Protein AF-A0A4Y2RJQ6-F1 (afdb_monomer_lite)

pLDDT: mean 71.84, std 18.67, range [37.19, 95.19]

Organism: Araneus ventricosus (NCBI:txid182803)

Structure (mmCIF, N/CA/C/O backbone):
data_AF-A0A4Y2RJQ6-F1
#
_entry.id   AF-A0A4Y2RJQ6-F1
#
loop_
_atom_site.group_PDB
_atom_site.id
_atom_site.type_symbol
_atom_site.label_atom_id
_atom_site.label_alt_id
_atom_site.label_comp_id
_atom_site.label_asym_id
_atom_site.label_entity_id
_atom_site.label_seq_id
_atom_site.pdbx_PDB_ins_code
_atom_site.Cartn_x
_atom_site.Cartn_y
_atom_site.Cartn_z
_atom_site.occupancy
_atom_site.B_iso_or_equiv
_atom_site.auth_seq_id
_atom_site.auth_comp_id
_atom_site.auth_asym_id
_atom_site.auth_atom_id
_atom_site.pdbx_PDB_model_num
ATOM 1 N N . MET A 1 1 ? 13.116 32.856 -38.788 1.00 50.59 1 MET A N 1
ATOM 2 C CA . MET A 1 1 ? 12.575 31.486 -38.708 1.00 50.59 1 MET A CA 1
ATOM 3 C C . MET A 1 1 ? 12.905 30.887 -37.346 1.00 50.59 1 MET A C 1
ATOM 5 O O . MET A 1 1 ? 14.010 30.385 -37.192 1.00 50.59 1 MET A O 1
ATOM 9 N N . PRO A 1 2 ? 12.000 30.959 -36.356 1.00 51.44 2 PRO A N 1
ATOM 10 C CA . PRO A 1 2 ? 12.070 30.089 -35.192 1.00 51.44 2 PRO A CA 1
ATOM 11 C C . PRO A 1 2 ? 10.760 29.296 -35.063 1.00 51.44 2 PRO A C 1
ATOM 13 O O . PRO A 1 2 ? 9.816 29.738 -34.424 1.00 51.44 2 PRO A O 1
ATOM 16 N N . HIS A 1 3 ? 10.717 28.116 -35.679 1.00 49.91 3 HIS A N 1
ATOM 17 C CA . HIS A 1 3 ? 9.770 27.051 -35.346 1.00 49.91 3 HIS A CA 1
ATOM 18 C C . HIS A 1 3 ? 10.594 25.920 -34.733 1.00 49.91 3 HIS A C 1
ATOM 20 O O . HIS A 1 3 ? 11.105 25.091 -35.479 1.00 49.91 3 HIS A O 1
ATOM 26 N N . PHE A 1 4 ? 10.811 25.907 -33.412 1.00 53.22 4 PHE A N 1
ATOM 27 C CA . PHE A 1 4 ? 11.333 24.682 -32.780 1.00 53.22 4 PHE A CA 1
ATOM 28 C C . PHE A 1 4 ? 11.094 24.505 -31.272 1.00 53.22 4 PHE A C 1
ATOM 30 O O . PHE A 1 4 ? 11.609 23.553 -30.697 1.00 53.22 4 PHE A O 1
ATOM 37 N N . LEU A 1 5 ? 10.335 25.363 -30.583 1.00 50.53 5 LEU A N 1
ATOM 38 C CA . LEU A 1 5 ? 10.110 25.184 -29.135 1.00 50.53 5 LEU A CA 1
ATOM 39 C C . LEU A 1 5 ? 8.658 25.414 -28.710 1.00 50.53 5 LEU A C 1
ATOM 41 O O . LEU A 1 5 ? 8.399 25.948 -27.637 1.00 50.53 5 LEU A O 1
ATOM 45 N N . GLU A 1 6 ? 7.702 24.974 -29.524 1.00 51.97 6 GLU A N 1
ATOM 46 C CA . GLU A 1 6 ? 6.281 25.040 -29.167 1.00 51.97 6 GLU A CA 1
ATOM 47 C C . GLU A 1 6 ? 5.563 23.710 -29.406 1.00 51.97 6 GLU A C 1
ATOM 49 O O . GLU A 1 6 ? 4.461 23.670 -29.920 1.00 51.97 6 GLU A O 1
ATOM 54 N N . GLU A 1 7 ? 6.180 22.586 -29.036 1.00 54.41 7 GLU A N 1
ATOM 55 C CA . GLU A 1 7 ? 5.498 21.284 -29.117 1.00 54.41 7 GLU A CA 1
ATOM 56 C C . GLU A 1 7 ? 5.822 20.365 -27.937 1.00 54.41 7 GLU A C 1
ATOM 58 O O . GLU A 1 7 ? 6.192 19.217 -28.138 1.00 54.41 7 GLU A O 1
ATOM 63 N N . ARG A 1 8 ? 5.702 20.835 -26.684 1.00 51.84 8 ARG A N 1
ATOM 64 C CA . ARG A 1 8 ? 5.617 19.936 -25.504 1.00 51.84 8 ARG A CA 1
ATOM 65 C C . ARG A 1 8 ? 4.805 20.514 -24.342 1.00 51.84 8 ARG A C 1
ATOM 67 O O . ARG A 1 8 ? 5.253 20.463 -23.198 1.00 51.84 8 ARG A O 1
ATOM 74 N N . LYS A 1 9 ? 3.621 21.079 -24.598 1.00 52.28 9 LYS A N 1
ATOM 75 C CA . LYS A 1 9 ? 2.771 21.619 -23.514 1.00 52.28 9 LYS A CA 1
ATOM 76 C C . LYS A 1 9 ? 1.409 20.947 -23.332 1.00 52.28 9 LYS A C 1
ATOM 78 O O . LYS A 1 9 ? 0.703 21.295 -22.391 1.00 52.28 9 LYS A O 1
ATOM 83 N N . ASP A 1 10 ? 1.099 19.910 -24.111 1.00 48.59 10 ASP A N 1
ATOM 84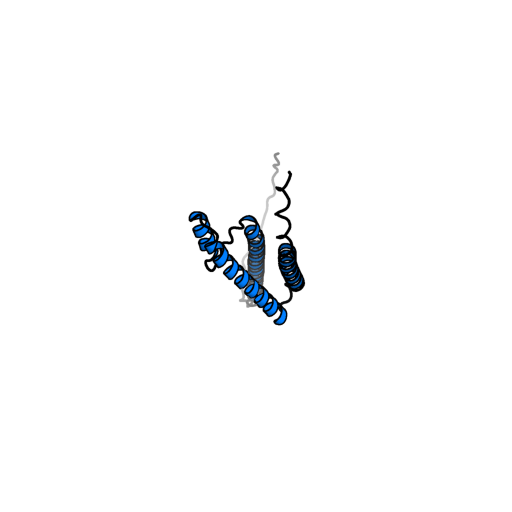 C CA . ASP A 1 10 ? -0.246 19.313 -24.112 1.00 48.59 10 ASP A CA 1
ATOM 85 C C . ASP A 1 10 ? -0.410 17.997 -23.327 1.00 48.59 10 ASP A C 1
ATOM 87 O O . ASP A 1 10 ? -1.517 17.476 -23.239 1.00 48.59 10 ASP A O 1
ATOM 91 N N . SER A 1 11 ? 0.628 17.484 -22.654 1.00 51.84 11 SER A N 1
ATOM 92 C CA . SER A 1 11 ? 0.528 16.228 -21.874 1.00 51.84 11 SER A CA 1
ATOM 93 C C . SER A 1 11 ? 0.159 16.401 -20.384 1.00 51.84 11 SER A C 1
ATOM 95 O O . SER A 1 11 ? 0.101 15.416 -19.659 1.00 51.84 11 SER A O 1
ATOM 97 N N . CYS A 1 12 ? -0.079 17.619 -19.885 1.00 48.47 12 CYS A N 1
ATOM 98 C CA . CYS A 1 12 ? -0.132 17.887 -18.432 1.00 48.47 12 CYS A CA 1
ATOM 99 C C . CYS A 1 12 ? -1.525 17.693 -17.778 1.00 48.47 12 CYS A C 1
ATOM 101 O O . CYS A 1 12 ? -1.653 17.666 -16.555 1.00 48.47 12 CYS A O 1
ATOM 103 N N . LYS A 1 13 ? -2.607 17.538 -18.557 1.00 53.50 13 LYS A N 1
ATOM 104 C CA . LYS A 1 13 ? -3.975 17.438 -17.996 1.00 53.50 13 LYS A CA 1
ATOM 105 C C . LYS A 1 13 ? -4.271 16.093 -17.311 1.00 53.50 13 LYS A C 1
ATOM 107 O O . LYS A 1 13 ? -5.158 16.033 -16.466 1.00 53.50 13 LYS A O 1
ATOM 112 N N . SER A 1 14 ? -3.553 15.021 -17.651 1.00 53.44 14 SER A N 1
ATOM 113 C CA . SER A 1 14 ? -3.716 13.698 -17.024 1.00 53.44 14 SER A CA 1
ATOM 114 C C . SER A 1 14 ? -3.117 13.620 -15.620 1.00 53.44 14 SER A C 1
ATOM 116 O O . SER A 1 14 ? -3.616 12.864 -14.781 1.00 53.44 14 SER A O 1
ATOM 118 N N . ASP A 1 15 ? -2.083 14.414 -15.350 1.00 57.94 15 ASP A N 1
ATOM 119 C CA . ASP A 1 15 ? -1.248 14.262 -14.157 1.00 57.94 15 ASP A CA 1
ATOM 120 C C . ASP A 1 15 ? -1.964 14.740 -12.890 1.00 57.94 15 ASP A C 1
ATOM 122 O O . ASP A 1 15 ? -1.864 14.105 -11.838 1.00 57.94 15 ASP A O 1
ATOM 126 N N . THR A 1 16 ? -2.790 15.784 -12.997 1.00 67.88 16 THR A N 1
ATOM 127 C CA . THR A 1 16 ? -3.619 16.272 -11.882 1.00 67.88 16 THR A CA 1
ATOM 128 C C . THR A 1 16 ? -4.635 15.221 -11.430 1.00 67.88 16 THR A C 1
ATOM 130 O O . THR A 1 16 ? -4.797 14.987 -10.232 1.00 67.88 16 THR A O 1
ATOM 133 N N . SER A 1 17 ? -5.250 14.500 -12.373 1.00 78.12 17 SER A N 1
ATOM 134 C CA . SER A 1 17 ? -6.259 13.475 -12.076 1.00 78.12 17 SER A CA 1
ATOM 135 C C . SER A 1 17 ? -5.686 12.256 -11.337 1.00 78.12 17 SER A C 1
ATOM 137 O O . SER A 1 17 ? -6.359 11.656 -10.493 1.00 78.12 17 SER A O 1
ATOM 139 N N . PHE A 1 18 ? -4.432 11.884 -11.624 1.00 79.88 18 PHE A N 1
ATOM 140 C CA . PHE A 1 18 ? -3.749 10.795 -10.926 1.00 79.88 18 PHE A CA 1
ATOM 141 C C . PHE A 1 18 ? -3.367 11.209 -9.504 1.00 79.88 18 PHE A C 1
ATOM 143 O O . PHE A 1 18 ? -3.643 10.474 -8.553 1.00 79.88 18 PHE A O 1
ATOM 150 N N . VAL A 1 19 ? -2.811 12.414 -9.344 1.00 86.25 19 VAL A N 1
ATOM 151 C CA . VAL A 1 19 ? -2.482 12.983 -8.030 1.00 86.25 19 VAL A CA 1
ATOM 152 C C . VAL A 1 19 ? -3.727 13.059 -7.144 1.00 86.25 19 VAL A C 1
ATOM 154 O O . VAL A 1 19 ? -3.682 12.642 -5.988 1.00 86.25 19 VAL A O 1
ATOM 157 N N . GLU A 1 20 ? -4.869 13.485 -7.686 1.00 91.38 20 GLU A N 1
ATOM 158 C CA . GLU A 1 20 ? -6.142 13.493 -6.960 1.00 91.38 20 GLU A CA 1
ATOM 159 C C . GLU A 1 20 ? -6.580 12.098 -6.497 1.00 91.38 20 GLU A C 1
ATOM 161 O O . GLU A 1 20 ? -7.045 11.945 -5.364 1.00 91.38 20 GLU A O 1
ATOM 166 N N . LYS A 1 21 ? -6.433 11.066 -7.340 1.00 88.69 21 LYS A N 1
ATOM 167 C CA . LYS A 1 21 ? -6.763 9.678 -6.970 1.00 88.69 21 LYS A CA 1
ATOM 168 C C . LYS A 1 21 ? -5.885 9.182 -5.823 1.00 88.69 21 LYS A C 1
ATOM 170 O O . LYS A 1 21 ? -6.411 8.618 -4.863 1.00 88.69 21 LYS A O 1
ATOM 175 N N . ILE A 1 22 ? -4.579 9.442 -5.879 1.00 88.50 22 ILE A N 1
ATOM 176 C CA . ILE A 1 22 ? -3.648 9.085 -4.799 1.00 88.50 22 ILE A CA 1
ATOM 177 C C . ILE A 1 22 ? -3.987 9.846 -3.514 1.00 88.50 22 ILE A C 1
ATOM 179 O O . ILE A 1 22 ? -4.056 9.244 -2.442 1.00 88.50 22 ILE A O 1
ATOM 183 N N . MET A 1 23 ? -4.279 11.144 -3.612 1.00 92.38 23 MET A N 1
ATOM 184 C CA . MET A 1 23 ? -4.664 11.966 -2.466 1.00 92.38 23 MET A CA 1
ATOM 185 C C . MET A 1 23 ? -5.960 11.459 -1.817 1.00 92.38 23 MET A C 1
ATOM 187 O O . MET A 1 23 ? -6.047 11.352 -0.594 1.00 92.38 23 MET A O 1
ATOM 191 N N . LYS A 1 24 ? -6.959 11.075 -2.624 1.00 92.88 24 LYS A N 1
ATOM 192 C CA . LYS A 1 24 ? -8.206 10.456 -2.145 1.00 92.88 24 LYS A CA 1
ATOM 193 C C . LYS A 1 24 ? -7.942 9.135 -1.425 1.00 92.88 24 LYS A C 1
ATOM 195 O O . LYS A 1 24 ? -8.459 8.941 -0.327 1.00 92.88 24 LYS A O 1
ATOM 200 N N . MET A 1 25 ? -7.109 8.261 -1.993 1.00 91.81 25 MET A N 1
ATOM 201 C CA . MET A 1 25 ? -6.726 6.998 -1.352 1.00 91.81 25 MET A CA 1
ATOM 202 C C . MET A 1 25 ? -6.020 7.222 -0.015 1.00 91.81 25 MET A C 1
ATOM 204 O O . MET A 1 25 ? -6.357 6.580 0.979 1.00 91.81 25 MET A O 1
ATOM 208 N N . TYR A 1 26 ? -5.074 8.160 0.027 1.00 93.56 26 TYR A N 1
ATOM 209 C CA . TYR A 1 26 ? -4.379 8.529 1.252 1.00 93.56 26 TYR A CA 1
ATOM 210 C C . TYR A 1 26 ? -5.358 9.038 2.312 1.00 93.56 26 TYR A C 1
ATOM 212 O O . TYR A 1 26 ? -5.357 8.541 3.434 1.00 93.56 26 TYR A O 1
ATOM 220 N N . ASN A 1 27 ? -6.240 9.974 1.961 1.00 94.50 27 ASN A N 1
ATOM 221 C CA . ASN A 1 27 ? -7.229 10.512 2.892 1.00 94.50 27 ASN A CA 1
ATOM 222 C C . ASN A 1 27 ? -8.180 9.428 3.413 1.00 94.50 27 ASN A C 1
ATOM 224 O O . ASN A 1 27 ? -8.504 9.413 4.601 1.00 94.50 27 ASN A O 1
ATOM 228 N N . HIS A 1 28 ? -8.590 8.492 2.554 1.00 93.06 28 HIS A N 1
ATOM 229 C CA . HIS A 1 28 ? -9.404 7.353 2.958 1.00 93.06 28 HIS A CA 1
ATOM 230 C C . HIS A 1 28 ? -8.678 6.474 3.988 1.00 93.06 28 HIS A C 1
ATOM 232 O O . HIS A 1 28 ? -9.228 6.217 5.059 1.00 93.06 28 HIS A O 1
ATOM 238 N N . TRP A 1 29 ? -7.413 6.123 3.738 1.00 94.88 29 TRP A N 1
ATOM 239 C CA . TRP A 1 29 ? -6.578 5.405 4.705 1.00 94.88 29 TRP A CA 1
ATOM 240 C C . TRP A 1 29 ? -6.397 6.170 6.026 1.00 94.88 29 TRP A C 1
ATOM 242 O O . TRP A 1 29 ? -6.534 5.592 7.103 1.00 94.88 29 TRP A O 1
ATOM 252 N N . ARG A 1 30 ? -6.148 7.486 5.974 1.00 94.94 30 ARG A N 1
ATOM 253 C CA . ARG A 1 30 ? -6.020 8.326 7.180 1.00 94.94 30 ARG A CA 1
ATOM 254 C C . ARG A 1 30 ? -7.296 8.349 8.006 1.00 94.94 30 ARG A C 1
ATOM 256 O O . ARG A 1 30 ? -7.225 8.405 9.230 1.00 94.94 30 ARG A O 1
ATOM 263 N N . ASN A 1 31 ? -8.453 8.318 7.353 1.00 92.69 31 ASN A N 1
ATOM 264 C CA . ASN A 1 31 ? -9.735 8.240 8.038 1.00 92.69 31 ASN A CA 1
ATOM 265 C C . ASN A 1 31 ? -9.951 6.867 8.679 1.00 92.69 31 ASN A C 1
ATOM 267 O O . ASN A 1 31 ? -10.355 6.831 9.837 1.00 92.69 31 ASN A O 1
ATOM 271 N N . LEU A 1 32 ? -9.598 5.771 7.996 1.00 93.12 32 LEU A N 1
ATOM 272 C CA . LEU A 1 32 ? -9.623 4.423 8.585 1.00 93.12 32 LEU A CA 1
ATOM 273 C C . LEU A 1 32 ? -8.724 4.325 9.821 1.00 93.12 32 LEU A C 1
ATOM 275 O O . LEU A 1 32 ? -9.103 3.723 10.821 1.00 93.12 32 LEU A O 1
ATOM 279 N N . GLN A 1 33 ? -7.568 4.991 9.795 1.00 92.50 33 GLN A N 1
ATOM 280 C CA . GLN A 1 33 ? -6.643 5.025 10.925 1.00 92.50 33 GLN A CA 1
ATOM 281 C C . GLN A 1 33 ? -7.245 5.628 12.203 1.00 92.50 33 GLN A C 1
ATOM 283 O O . GLN A 1 33 ? -6.867 5.219 13.299 1.00 92.50 33 GLN A O 1
ATOM 288 N N . LYS A 1 34 ? -8.187 6.577 12.092 1.00 92.06 34 LYS A N 1
ATOM 289 C CA . LYS A 1 34 ? -8.817 7.225 13.259 1.00 92.06 34 LYS A CA 1
ATOM 290 C C . LYS A 1 34 ? -9.626 6.241 14.108 1.00 92.06 34 LYS A C 1
ATOM 292 O O . LYS A 1 34 ? -9.789 6.460 15.305 1.00 92.06 34 LYS A O 1
ATOM 297 N N . SER A 1 35 ? -10.129 5.172 13.498 1.00 88.75 35 SER A N 1
ATOM 298 C CA . SER A 1 35 ? -10.948 4.140 14.135 1.00 88.75 35 SER A CA 1
ATOM 299 C C . SER A 1 35 ? -10.235 2.794 14.277 1.00 88.75 35 SER A C 1
ATOM 301 O O . SER A 1 35 ? -10.858 1.853 14.755 1.00 88.75 35 SER A O 1
ATOM 303 N N . ALA A 1 36 ? -8.933 2.708 13.982 1.00 86.50 36 ALA A N 1
ATOM 304 C CA . ALA A 1 36 ? -8.160 1.458 14.008 1.00 86.50 36 ALA A CA 1
ATOM 305 C C . ALA A 1 36 ? -8.124 0.747 15.381 1.00 86.50 36 ALA A C 1
ATOM 307 O O . ALA A 1 36 ? -7.874 -0.453 15.469 1.00 86.50 36 ALA A O 1
ATOM 308 N N . CYS A 1 37 ? -8.376 1.470 16.480 1.00 85.88 37 CYS A N 1
ATOM 309 C CA . CYS A 1 37 ? -8.472 0.871 17.816 1.00 85.88 37 CYS A CA 1
ATOM 310 C C . CYS A 1 37 ? -9.827 0.191 18.082 1.00 85.88 37 CYS A C 1
ATOM 312 O O . CYS A 1 37 ? -9.951 -0.557 19.049 1.00 85.88 37 CYS A O 1
ATOM 314 N N . ARG A 1 38 ? -10.856 0.464 17.270 1.00 86.75 38 ARG A N 1
ATOM 315 C CA . ARG A 1 38 ? -12.201 -0.092 17.446 1.00 86.75 38 ARG A CA 1
ATOM 316 C C . ARG A 1 38 ? -12.288 -1.436 16.727 1.00 86.75 38 ARG A C 1
ATOM 318 O O . ARG A 1 38 ? -12.097 -1.503 15.521 1.00 86.75 38 ARG A O 1
ATOM 325 N N . ARG A 1 39 ? -12.634 -2.498 17.457 1.00 85.88 39 ARG A N 1
ATOM 326 C CA . ARG A 1 39 ? -12.892 -3.843 16.908 1.00 85.88 39 ARG A CA 1
ATOM 327 C C . ARG A 1 39 ? -14.372 -4.030 16.588 1.00 85.88 39 ARG A C 1
ATOM 329 O O . ARG A 1 39 ? -15.032 -4.900 17.139 1.00 85.88 39 ARG A O 1
ATOM 336 N N . SER A 1 40 ? -14.915 -3.134 15.769 1.00 93.06 40 SER A N 1
ATOM 337 C CA . SER A 1 40 ? -16.276 -3.274 15.245 1.00 93.06 40 SER A CA 1
ATOM 338 C C . SER A 1 40 ? -16.230 -3.953 13.885 1.00 93.06 40 SER A C 1
ATOM 340 O O . SER A 1 40 ? -15.380 -3.599 13.070 1.00 93.06 40 SER A O 1
ATOM 342 N N . GLU A 1 41 ? -17.188 -4.826 13.603 1.00 94.56 41 GLU A N 1
ATOM 343 C CA . GLU A 1 41 ? -17.296 -5.552 12.332 1.00 94.56 41 GLU A CA 1
ATOM 344 C C . GLU A 1 41 ? -17.219 -4.627 11.106 1.00 94.56 41 GLU A C 1
ATOM 346 O O . GLU A 1 41 ? -16.402 -4.843 10.216 1.00 94.56 41 GLU A O 1
ATOM 351 N N . THR A 1 42 ? -17.956 -3.511 11.113 1.00 93.75 42 THR A N 1
ATOM 352 C CA . THR A 1 42 ? -17.917 -2.513 10.029 1.00 93.75 42 THR A CA 1
ATOM 353 C C . THR A 1 42 ? -16.521 -1.924 9.806 1.00 93.75 42 THR A C 1
ATOM 355 O O . THR A 1 42 ? -16.136 -1.645 8.674 1.00 93.75 42 THR A O 1
ATOM 358 N N . GLN A 1 43 ? -15.749 -1.715 10.875 1.00 93.75 43 GLN A N 1
ATOM 359 C CA . GLN A 1 43 ? -14.386 -1.189 10.762 1.00 93.75 43 GLN A CA 1
ATOM 360 C C . GLN A 1 43 ? -13.473 -2.234 10.125 1.00 93.75 43 GLN A C 1
ATOM 362 O O . GLN A 1 43 ? -12.729 -1.908 9.204 1.00 93.75 43 GLN A O 1
ATOM 367 N N . GLU A 1 44 ? -13.559 -3.483 10.580 1.00 93.31 44 GLU A N 1
ATOM 368 C CA . GLU A 1 44 ? -12.768 -4.576 10.020 1.00 93.31 44 GLU A CA 1
ATOM 369 C C . GLU A 1 44 ? -13.093 -4.816 8.547 1.00 93.31 44 GLU A C 1
ATOM 371 O O . GLU A 1 44 ? -12.184 -5.003 7.741 1.00 93.31 44 GLU A O 1
ATOM 376 N N . GLU A 1 45 ? -14.367 -4.773 8.165 1.00 95.19 45 GLU A N 1
ATOM 377 C CA . GLU A 1 45 ? -14.766 -4.913 6.768 1.00 95.19 45 GLU A CA 1
ATOM 378 C C . GLU A 1 45 ? -14.246 -3.757 5.909 1.00 95.19 45 GLU A C 1
ATOM 380 O O . GLU A 1 45 ? -13.683 -3.985 4.838 1.00 95.19 45 GLU A O 1
ATOM 385 N N . ASN A 1 46 ? -14.327 -2.520 6.399 1.00 93.12 46 ASN A N 1
ATOM 386 C CA . ASN A 1 46 ? -13.756 -1.371 5.700 1.00 93.12 46 ASN A CA 1
ATOM 387 C C . ASN A 1 46 ? -12.231 -1.491 5.521 1.00 93.12 46 ASN A C 1
ATOM 389 O O . ASN A 1 46 ? -11.706 -1.162 4.455 1.00 93.12 46 ASN A O 1
ATOM 393 N N . GLU A 1 47 ? -11.512 -1.996 6.527 1.00 92.88 47 GLU A N 1
ATOM 394 C CA . GLU A 1 47 ? -10.073 -2.263 6.435 1.00 92.88 47 GLU A CA 1
ATOM 395 C C . GLU A 1 47 ? -9.763 -3.372 5.422 1.00 92.88 47 GLU A C 1
ATOM 397 O O . GLU A 1 47 ? -8.894 -3.195 4.564 1.00 92.88 47 GLU A O 1
ATOM 402 N N . ARG A 1 48 ? -10.504 -4.487 5.459 1.00 92.81 48 ARG A N 1
ATOM 403 C CA . ARG A 1 48 ? -10.369 -5.588 4.490 1.00 92.81 48 ARG A CA 1
ATOM 404 C C . ARG A 1 48 ? -10.632 -5.107 3.063 1.00 92.81 48 ARG A C 1
ATOM 406 O O . ARG A 1 48 ? -9.848 -5.415 2.165 1.00 92.81 48 ARG A O 1
ATOM 413 N N . ASN A 1 49 ? -11.674 -4.303 2.862 1.00 94.38 49 ASN A N 1
ATOM 414 C CA . ASN A 1 4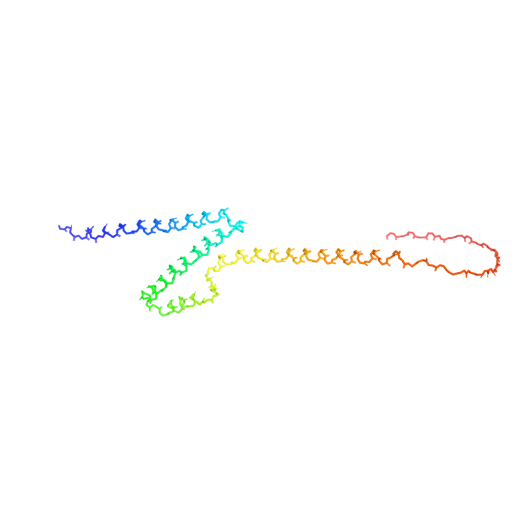9 ? -12.016 -3.713 1.568 1.00 94.38 49 ASN A CA 1
ATOM 415 C C . ASN A 1 49 ? -10.903 -2.794 1.056 1.00 94.38 49 ASN A C 1
ATOM 417 O O . ASN A 1 49 ? -10.496 -2.904 -0.102 1.00 94.38 49 ASN A O 1
ATOM 421 N N . PHE A 1 50 ? -10.348 -1.942 1.922 1.00 93.69 50 PHE A N 1
ATOM 422 C CA . PHE A 1 50 ? -9.225 -1.081 1.560 1.00 93.69 50 PHE A CA 1
ATOM 423 C C . PHE A 1 50 ? -7.975 -1.885 1.179 1.00 93.69 50 PHE A C 1
ATOM 425 O O . PHE A 1 50 ? -7.344 -1.602 0.159 1.00 93.69 50 PHE A O 1
ATOM 432 N N . ILE A 1 51 ? -7.631 -2.912 1.962 1.00 89.69 51 ILE A N 1
ATOM 433 C CA . ILE A 1 51 ? -6.493 -3.801 1.692 1.00 89.69 51 ILE A CA 1
ATOM 434 C C . ILE A 1 51 ? -6.683 -4.531 0.357 1.00 89.69 51 ILE A C 1
ATOM 436 O O . ILE A 1 51 ? -5.754 -4.588 -0.449 1.00 89.69 51 ILE A O 1
ATOM 440 N N . SER A 1 52 ? -7.881 -5.059 0.099 1.00 91.12 52 SER A N 1
ATOM 441 C CA . SER A 1 52 ? -8.225 -5.729 -1.158 1.00 91.12 52 SER A CA 1
ATOM 442 C C . SER A 1 52 ? -8.072 -4.789 -2.358 1.00 91.12 52 SER A C 1
ATOM 444 O O . SER A 1 52 ? -7.362 -5.107 -3.316 1.00 91.12 52 SER A O 1
ATOM 446 N N . TYR A 1 53 ? -8.641 -3.583 -2.269 1.00 90.69 53 TYR A N 1
ATOM 447 C CA . TYR A 1 53 ? -8.517 -2.554 -3.299 1.00 90.69 53 TYR A CA 1
ATOM 448 C C . TYR A 1 53 ? -7.052 -2.181 -3.575 1.00 90.69 53 TYR A C 1
ATOM 450 O O . TYR A 1 53 ? -6.628 -2.116 -4.732 1.00 90.69 53 TYR A O 1
ATOM 458 N N . LEU A 1 54 ? -6.253 -1.996 -2.519 1.00 87.94 54 LEU A N 1
ATOM 459 C CA . LEU A 1 54 ? -4.832 -1.676 -2.632 1.00 87.94 54 LEU A CA 1
ATOM 460 C C . LEU A 1 54 ? -4.043 -2.816 -3.298 1.00 87.94 54 LEU A C 1
ATOM 462 O O . LEU A 1 54 ? -3.219 -2.570 -4.178 1.00 87.94 54 LEU A O 1
ATOM 466 N N . ASN A 1 55 ? -4.317 -4.066 -2.921 1.00 86.00 55 ASN A N 1
ATOM 467 C CA . ASN A 1 55 ? -3.678 -5.237 -3.518 1.00 86.00 55 ASN A CA 1
ATOM 468 C C . ASN A 1 55 ? -4.004 -5.376 -5.009 1.00 86.00 55 ASN A C 1
ATOM 470 O O . ASN A 1 55 ? -3.099 -5.653 -5.797 1.00 86.00 55 ASN A O 1
ATOM 474 N N . ASN A 1 56 ? -5.258 -5.141 -5.402 1.00 88.75 56 ASN A N 1
ATOM 475 C CA . ASN A 1 56 ? -5.665 -5.159 -6.805 1.00 88.75 56 ASN A CA 1
ATOM 476 C C . ASN A 1 56 ? -4.937 -4.079 -7.621 1.00 88.75 56 ASN A C 1
ATOM 478 O O . ASN A 1 56 ? -4.402 -4.363 -8.693 1.00 88.75 56 ASN A O 1
ATOM 482 N N . LEU A 1 57 ? -4.837 -2.857 -7.083 1.00 87.94 57 LEU A N 1
ATOM 483 C CA . LEU A 1 57 ? -4.084 -1.775 -7.720 1.00 87.94 57 LEU A CA 1
ATOM 484 C C . LEU A 1 57 ? -2.618 -2.171 -7.955 1.00 87.94 57 LEU A C 1
ATOM 486 O O . LEU A 1 57 ? -2.094 -1.975 -9.052 1.00 87.94 57 LEU A O 1
ATOM 490 N N . PHE A 1 58 ? -1.964 -2.765 -6.952 1.00 84.88 58 PHE A N 1
ATOM 491 C CA . PHE A 1 58 ? -0.585 -3.231 -7.091 1.00 84.88 58 PHE A CA 1
ATOM 492 C C . PHE A 1 58 ? -0.439 -4.396 -8.070 1.00 84.88 58 PHE A C 1
ATOM 494 O O . PHE A 1 58 ? 0.565 -4.445 -8.774 1.00 84.88 58 PHE A O 1
ATOM 501 N N . ALA A 1 59 ? -1.407 -5.312 -8.146 1.00 84.50 59 ALA A N 1
ATOM 502 C CA . ALA A 1 59 ? -1.378 -6.406 -9.114 1.00 84.50 59 ALA A CA 1
ATOM 503 C C . ALA A 1 59 ? -1.389 -5.873 -10.556 1.00 84.50 59 ALA A C 1
ATOM 505 O O . ALA A 1 59 ? -0.528 -6.249 -11.350 1.00 84.50 59 ALA A O 1
ATOM 506 N N . ILE A 1 60 ? -2.288 -4.931 -10.862 1.00 87.38 60 ILE A N 1
ATOM 507 C CA . ILE A 1 60 ? -2.366 -4.277 -12.178 1.00 87.38 60 ILE A CA 1
ATOM 508 C C . ILE A 1 60 ? -1.072 -3.508 -12.471 1.00 87.38 60 ILE A C 1
ATOM 510 O O . I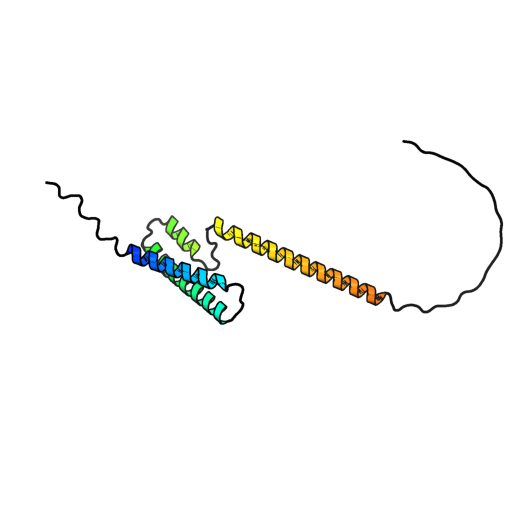LE A 1 60 ? -0.470 -3.672 -13.530 1.00 87.38 60 ILE A O 1
ATOM 514 N N . ALA A 1 61 ? -0.604 -2.703 -11.513 1.00 87.50 61 ALA A N 1
ATOM 515 C CA . ALA A 1 61 ? 0.624 -1.933 -11.672 1.00 87.50 61 ALA A CA 1
ATOM 516 C C . ALA A 1 61 ? 1.854 -2.832 -11.884 1.00 87.50 61 ALA A C 1
ATOM 518 O O . ALA A 1 61 ? 2.716 -2.492 -12.688 1.00 87.50 61 ALA A O 1
ATOM 519 N N . HIS A 1 62 ? 1.932 -3.983 -11.208 1.00 86.25 62 HIS A N 1
ATOM 520 C CA . HIS A 1 62 ? 3.011 -4.956 -11.389 1.00 86.25 62 HIS A CA 1
ATOM 521 C C . HIS A 1 62 ? 3.018 -5.552 -12.795 1.00 86.25 62 HIS A C 1
ATOM 523 O O . HIS A 1 62 ? 4.084 -5.631 -13.401 1.00 86.25 62 HIS A O 1
ATOM 529 N N . VAL A 1 63 ? 1.856 -5.958 -13.314 1.00 88.94 63 VAL A N 1
ATOM 530 C CA . VAL A 1 63 ? 1.746 -6.491 -14.681 1.00 88.94 63 VAL A CA 1
ATOM 531 C C . VAL A 1 63 ? 2.200 -5.436 -15.691 1.00 88.94 63 VAL A C 1
ATOM 533 O O . VAL A 1 63 ? 3.087 -5.710 -16.496 1.00 88.94 63 VAL A O 1
ATOM 536 N N . ASN A 1 64 ? 1.701 -4.204 -15.565 1.00 89.19 64 ASN A N 1
ATOM 537 C CA . ASN A 1 64 ? 2.083 -3.099 -16.448 1.00 89.19 64 ASN A CA 1
ATOM 538 C C . ASN A 1 64 ? 3.580 -2.757 -16.335 1.00 89.19 64 ASN A C 1
ATOM 540 O O . ASN A 1 64 ? 4.253 -2.511 -17.332 1.00 89.19 64 ASN A O 1
ATOM 544 N N . ALA A 1 65 ? 4.142 -2.759 -15.123 1.00 89.44 65 ALA A N 1
ATOM 545 C CA . ALA A 1 65 ? 5.563 -2.495 -14.912 1.00 89.44 65 ALA A CA 1
ATOM 546 C C . ALA A 1 65 ? 6.445 -3.586 -15.537 1.00 89.44 65 ALA A C 1
ATOM 548 O O . ALA A 1 65 ? 7.479 -3.274 -16.126 1.00 89.44 65 ALA A O 1
ATOM 549 N N . LEU A 1 66 ? 6.033 -4.854 -15.447 1.00 90.19 66 LEU A N 1
ATOM 550 C CA . LEU A 1 66 ? 6.716 -5.958 -16.117 1.00 90.19 66 LEU A CA 1
ATOM 551 C C . LEU A 1 66 ? 6.631 -5.849 -17.638 1.00 90.19 66 LEU A C 1
ATOM 553 O O . LEU A 1 66 ? 7.525 -6.338 -18.313 1.00 90.19 66 LEU A O 1
ATOM 557 N N . GLU A 1 67 ? 5.615 -5.214 -18.204 1.00 90.31 67 GLU A N 1
ATOM 558 C CA . GLU A 1 67 ? 5.566 -4.962 -19.646 1.00 90.31 67 GLU A CA 1
ATOM 559 C C . GLU A 1 67 ? 6.556 -3.860 -20.067 1.00 90.31 67 GLU A C 1
ATOM 561 O O . GLU A 1 67 ? 7.268 -3.994 -21.062 1.00 90.31 67 GLU A O 1
ATOM 566 N N . ILE A 1 68 ? 6.668 -2.796 -19.265 1.00 92.25 68 ILE A N 1
ATOM 567 C CA . ILE A 1 68 ? 7.502 -1.622 -19.571 1.00 92.25 68 ILE A CA 1
ATOM 568 C C . ILE A 1 68 ? 8.998 -1.883 -19.313 1.00 92.25 68 ILE A C 1
ATOM 570 O O . ILE A 1 68 ? 9.864 -1.369 -20.029 1.00 92.25 68 ILE A O 1
ATOM 574 N N . ILE A 1 69 ? 9.3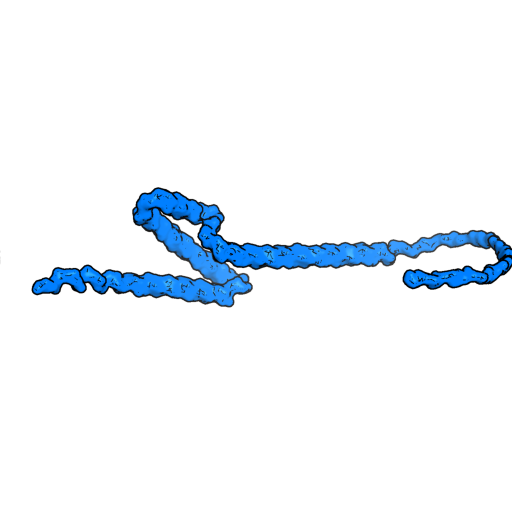38 -2.660 -18.281 1.00 91.44 69 ILE A N 1
ATOM 575 C CA . ILE A 1 69 ? 10.727 -2.847 -17.845 1.00 91.44 69 ILE A CA 1
ATOM 576 C C . ILE A 1 69 ? 11.453 -3.861 -18.727 1.00 91.44 69 ILE A C 1
ATOM 578 O O . ILE A 1 69 ? 11.121 -5.047 -18.778 1.00 91.44 69 ILE A O 1
ATOM 582 N N . LYS A 1 70 ? 12.530 -3.382 -19.353 1.00 92.69 70 LYS A N 1
ATOM 583 C CA . LYS A 1 70 ? 13.376 -4.161 -20.269 1.00 92.69 70 LYS A CA 1
ATOM 584 C C . LYS A 1 70 ? 14.585 -4.811 -19.596 1.00 92.69 70 LYS A C 1
ATOM 586 O O . LYS A 1 70 ? 15.087 -5.813 -20.086 1.00 92.69 70 LYS A O 1
ATOM 591 N N . ILE A 1 71 ? 15.065 -4.243 -18.488 1.00 93.00 71 ILE A N 1
ATOM 592 C CA . ILE A 1 71 ? 16.235 -4.763 -17.769 1.00 93.00 71 ILE A CA 1
ATOM 593 C C . ILE A 1 71 ? 15.822 -6.015 -16.996 1.00 93.00 71 ILE A C 1
ATOM 595 O O . ILE A 1 71 ? 15.022 -5.936 -16.064 1.00 93.00 71 ILE A O 1
ATOM 599 N N . GLU A 1 72 ? 16.397 -7.158 -17.363 1.00 91.56 72 GLU A N 1
ATOM 600 C CA . GLU A 1 72 ? 16.047 -8.469 -16.806 1.00 91.56 72 GLU A CA 1
ATOM 601 C C . GLU A 1 72 ? 16.228 -8.545 -15.285 1.00 91.56 72 GLU A C 1
ATOM 603 O O . GLU A 1 72 ? 15.407 -9.114 -14.569 1.00 91.56 72 GLU A O 1
ATOM 608 N N . GLU A 1 73 ? 17.265 -7.902 -14.760 1.00 87.75 73 GLU A N 1
ATOM 609 C CA . GLU A 1 73 ? 17.531 -7.850 -13.323 1.00 87.75 73 GLU A CA 1
ATOM 610 C C . GLU A 1 73 ? 16.432 -7.106 -12.549 1.00 87.75 73 GLU A C 1
ATOM 612 O O . GLU A 1 73 ? 15.955 -7.583 -11.516 1.00 87.75 73 GLU A O 1
ATOM 617 N N . ASN A 1 74 ? 15.915 -6.010 -13.111 1.00 86.12 74 ASN A N 1
ATOM 618 C CA . ASN A 1 74 ? 14.795 -5.268 -12.532 1.00 86.12 74 ASN A CA 1
ATOM 619 C C . ASN A 1 74 ? 13.486 -6.068 -12.615 1.00 86.12 74 ASN A C 1
ATOM 621 O O . ASN A 1 74 ? 12.679 -6.023 -11.686 1.00 86.12 74 ASN A O 1
ATOM 625 N N . ARG A 1 75 ? 13.281 -6.844 -13.690 1.00 89.62 75 ARG A N 1
ATOM 626 C CA . ARG A 1 75 ? 12.131 -7.760 -13.818 1.00 89.62 75 ARG A CA 1
ATOM 627 C C . ARG A 1 75 ? 12.173 -8.833 -12.732 1.00 89.62 75 ARG A C 1
ATOM 629 O O . ARG A 1 75 ? 11.181 -9.039 -12.035 1.00 89.62 75 ARG A O 1
ATOM 636 N N . LYS A 1 76 ? 13.335 -9.466 -12.531 1.00 86.88 76 LYS A N 1
ATOM 637 C CA . LYS A 1 76 ? 13.561 -10.448 -11.456 1.00 86.88 76 LYS A CA 1
ATOM 638 C C . LYS A 1 76 ? 13.319 -9.840 -10.076 1.00 86.88 76 LYS A C 1
ATOM 640 O O . LYS A 1 76 ? 12.667 -10.471 -9.243 1.00 86.88 76 LYS A O 1
ATOM 645 N N . PHE A 1 77 ? 13.771 -8.605 -9.850 1.00 83.44 77 PHE A N 1
ATOM 646 C CA . PHE A 1 77 ? 13.499 -7.872 -8.615 1.00 83.44 77 PHE A CA 1
ATOM 647 C C . PHE A 1 77 ? 11.992 -7.665 -8.388 1.00 83.44 77 PHE A C 1
ATOM 649 O O . PHE A 1 77 ? 11.484 -8.038 -7.331 1.00 83.44 77 PHE A O 1
ATOM 656 N N . LEU A 1 78 ? 11.241 -7.178 -9.378 1.00 84.06 78 LEU A N 1
ATOM 657 C CA . LEU A 1 78 ? 9.781 -7.012 -9.285 1.00 84.06 78 LEU A CA 1
ATOM 658 C C . LEU A 1 78 ? 9.029 -8.330 -9.060 1.00 84.06 78 LEU A C 1
ATOM 660 O O . LEU A 1 78 ? 8.125 -8.397 -8.225 1.00 84.06 78 LEU A O 1
ATOM 664 N N . LEU A 1 79 ? 9.427 -9.403 -9.745 1.00 83.62 79 LEU A N 1
ATOM 665 C CA . LEU A 1 79 ? 8.856 -10.738 -9.536 1.00 83.62 79 LEU A CA 1
ATOM 666 C C . LEU A 1 79 ? 9.122 -11.250 -8.113 1.00 83.62 79 LEU A C 1
ATOM 668 O O . LEU A 1 79 ? 8.258 -11.890 -7.510 1.00 83.62 79 LEU A O 1
ATOM 672 N N . SER A 1 80 ? 10.286 -10.929 -7.539 1.00 79.69 80 SER A N 1
ATOM 673 C CA . SER A 1 80 ? 10.622 -11.299 -6.159 1.00 79.69 80 SER A CA 1
ATOM 674 C C . SER A 1 80 ? 9.737 -10.600 -5.118 1.00 79.69 80 SER A C 1
ATOM 676 O O . SER A 1 80 ? 9.441 -11.192 -4.080 1.00 79.69 80 SER A O 1
ATOM 678 N N . GLN A 1 81 ? 9.240 -9.395 -5.420 1.00 73.31 81 GLN A N 1
ATOM 679 C CA . GLN A 1 81 ? 8.303 -8.653 -4.570 1.00 73.31 81 GLN A CA 1
ATOM 680 C C . GLN A 1 81 ? 6.874 -9.211 -4.618 1.00 73.31 81 GLN A C 1
ATOM 682 O O . GLN A 1 81 ? 6.095 -8.958 -3.706 1.00 73.31 81 GLN A O 1
ATOM 687 N N . GLY A 1 82 ? 6.498 -9.949 -5.669 1.00 63.47 82 GLY A N 1
ATOM 688 C CA . GLY A 1 82 ? 5.124 -10.413 -5.895 1.00 63.47 82 GLY A CA 1
ATOM 689 C C . GLY A 1 82 ? 4.690 -11.624 -5.061 1.00 63.47 82 GLY A C 1
ATOM 690 O O . GLY A 1 82 ? 3.487 -11.838 -4.912 1.00 63.47 82 GLY A O 1
ATOM 691 N N . LYS A 1 83 ? 5.633 -12.393 -4.496 1.00 61.06 83 LYS A N 1
ATOM 692 C CA . LYS A 1 83 ? 5.348 -13.653 -3.784 1.00 61.06 83 LYS A CA 1
ATOM 693 C C . LYS A 1 83 ? 4.541 -13.421 -2.485 1.00 61.06 83 LYS A C 1
ATOM 695 O O . LYS A 1 83 ? 4.835 -12.463 -1.767 1.00 61.06 83 LYS A O 1
ATOM 700 N N . PRO A 1 84 ? 3.538 -14.268 -2.164 1.00 48.38 84 PRO A N 1
ATOM 701 C CA . PRO A 1 84 ? 2.775 -14.170 -0.915 1.00 48.38 84 PRO A CA 1
ATOM 702 C C . PRO A 1 84 ? 3.709 -14.273 0.306 1.00 48.38 84 PRO A C 1
ATOM 704 O O . PRO A 1 84 ? 4.648 -15.064 0.297 1.00 48.38 84 PRO A O 1
ATOM 707 N N . GLY A 1 85 ? 3.487 -13.435 1.329 1.00 56.78 85 GLY A N 1
ATOM 708 C CA . GLY A 1 85 ? 4.403 -13.274 2.478 1.00 56.78 85 GLY A CA 1
ATOM 709 C C . GLY A 1 85 ? 5.461 -12.167 2.318 1.00 56.78 85 GLY A C 1
ATOM 710 O O . GLY A 1 85 ? 6.533 -12.239 2.912 1.00 56.78 85 GLY A O 1
ATOM 711 N N . ARG A 1 86 ? 5.185 -11.161 1.477 1.00 57.16 86 ARG A N 1
ATOM 712 C CA . ARG A 1 86 ? 6.133 -10.146 0.980 1.00 57.16 86 ARG A CA 1
ATOM 713 C C . ARG A 1 86 ? 7.088 -9.589 2.047 1.00 57.16 86 ARG A C 1
ATOM 715 O O . ARG A 1 86 ? 6.709 -8.746 2.858 1.00 57.16 86 ARG A O 1
ATOM 722 N N . ARG A 1 87 ? 8.379 -9.928 1.914 1.00 48.41 87 ARG A N 1
ATOM 723 C CA . ARG A 1 87 ? 9.485 -9.046 2.320 1.00 48.41 87 ARG A CA 1
ATOM 724 C C . ARG A 1 87 ? 9.385 -7.786 1.472 1.00 48.41 87 ARG A C 1
ATOM 726 O O . ARG A 1 87 ? 9.953 -7.703 0.387 1.00 48.41 87 ARG A O 1
ATOM 733 N N . VAL A 1 88 ? 8.612 -6.815 1.941 1.00 49.88 88 VAL A N 1
ATOM 734 C CA . VAL A 1 88 ? 8.660 -5.470 1.387 1.00 49.88 88 VAL A CA 1
ATOM 735 C C . VAL A 1 88 ? 10.089 -4.995 1.627 1.00 49.88 88 VAL A C 1
ATOM 737 O O . VAL A 1 88 ? 10.478 -4.762 2.769 1.00 49.88 88 VAL A O 1
ATOM 740 N N . CYS A 1 89 ? 10.896 -4.875 0.573 1.00 51.62 89 CYS A N 1
ATOM 741 C CA . CYS A 1 89 ? 12.267 -4.365 0.664 1.00 51.62 89 CYS A CA 1
ATOM 742 C C . CYS A 1 89 ? 12.294 -2.843 0.937 1.00 51.62 89 CYS A C 1
ATOM 744 O O . CYS A 1 89 ? 13.160 -2.118 0.463 1.00 51.62 89 CYS A O 1
ATOM 746 N N . LEU A 1 90 ? 11.342 -2.344 1.729 1.00 56.59 90 LEU A N 1
ATOM 747 C CA . LEU A 1 90 ? 11.414 -1.066 2.418 1.00 56.59 90 LEU A CA 1
ATOM 748 C C . LEU A 1 90 ? 12.010 -1.352 3.796 1.00 56.59 90 LEU A C 1
ATOM 750 O O . LEU A 1 90 ? 11.319 -1.270 4.814 1.00 56.59 90 LEU A O 1
ATOM 754 N N . MET A 1 91 ? 13.297 -1.713 3.818 1.00 49.72 91 MET A N 1
ATOM 755 C CA . MET A 1 91 ? 14.063 -2.025 5.034 1.00 49.72 91 MET A CA 1
ATOM 756 C C . MET A 1 91 ? 13.844 -0.963 6.137 1.00 49.72 91 MET A C 1
ATOM 758 O O . MET A 1 91 ? 13.800 -1.285 7.318 1.00 49.72 91 MET A O 1
ATOM 762 N N . GLY A 1 92 ? 13.597 0.299 5.755 1.00 51.50 92 GLY A N 1
ATOM 763 C CA . GLY A 1 92 ? 13.322 1.405 6.680 1.00 51.50 92 GLY A CA 1
ATOM 764 C C . GLY A 1 92 ? 11.900 1.491 7.264 1.00 51.50 92 GLY A C 1
ATOM 765 O O . GLY A 1 92 ? 11.734 2.063 8.341 1.00 51.50 92 GLY A O 1
ATOM 766 N N . ILE A 1 93 ? 10.872 0.941 6.605 1.00 54.44 93 ILE A N 1
ATOM 767 C CA . ILE A 1 93 ? 9.478 0.983 7.099 1.00 54.44 93 ILE A CA 1
ATOM 768 C C . ILE A 1 93 ? 9.152 -0.273 7.912 1.00 54.44 93 ILE A C 1
ATOM 770 O O . ILE A 1 93 ? 8.484 -0.163 8.936 1.00 54.44 93 ILE A O 1
ATOM 774 N N . ALA A 1 94 ? 9.682 -1.436 7.522 1.00 51.81 94 ALA A N 1
ATOM 775 C CA . ALA A 1 94 ? 9.433 -2.707 8.206 1.00 51.81 94 ALA A CA 1
ATOM 776 C C . ALA A 1 94 ? 10.124 -2.828 9.584 1.00 51.81 94 ALA A C 1
ATOM 778 O O . ALA A 1 94 ? 9.611 -3.509 10.467 1.00 51.81 94 ALA A O 1
ATOM 779 N N . MET A 1 95 ? 11.245 -2.131 9.827 1.00 58.59 95 MET A N 1
ATOM 780 C CA . MET A 1 95 ? 11.958 -2.208 11.118 1.00 58.59 95 MET A CA 1
ATOM 781 C C . MET A 1 95 ? 11.214 -1.547 12.292 1.00 58.59 95 MET A C 1
ATOM 783 O O . MET A 1 95 ? 11.421 -1.931 13.443 1.00 58.59 95 MET A O 1
ATOM 787 N N . LYS A 1 96 ? 10.371 -0.536 12.042 1.00 58.91 96 LYS A N 1
ATOM 788 C CA . LYS A 1 96 ? 9.636 0.172 13.107 1.00 58.91 96 LYS A CA 1
ATOM 789 C C . LYS A 1 96 ? 8.512 -0.665 13.751 1.00 58.91 96 LYS A C 1
ATOM 791 O O . LYS A 1 96 ? 8.480 -0.693 14.981 1.00 58.91 96 LYS A O 1
ATOM 796 N N . PRO A 1 97 ? 7.617 -1.343 13.001 1.00 57.38 97 PRO A N 1
ATOM 797 C CA . PRO A 1 97 ? 6.583 -2.191 13.597 1.00 57.38 97 PRO A CA 1
ATOM 798 C C . PRO A 1 97 ? 7.161 -3.412 14.328 1.00 57.38 97 PRO A C 1
ATOM 800 O O . PRO A 1 97 ? 6.698 -3.704 15.426 1.00 57.38 97 PRO A O 1
ATOM 803 N N . ALA A 1 98 ? 8.247 -4.019 13.831 1.00 61.91 98 ALA A N 1
ATOM 804 C CA . ALA A 1 98 ? 8.900 -5.161 14.485 1.00 61.91 98 ALA A CA 1
ATOM 805 C C . ALA A 1 98 ? 9.339 -4.862 15.937 1.00 61.91 98 ALA A C 1
ATOM 807 O O . ALA A 1 98 ? 9.076 -5.643 16.847 1.00 61.91 98 ALA A O 1
ATOM 808 N N . LYS A 1 99 ? 9.912 -3.675 16.195 1.00 67.00 99 LYS A N 1
ATOM 809 C CA . LYS A 1 99 ? 10.285 -3.233 17.557 1.00 67.00 99 LYS A CA 1
ATOM 810 C C . LYS A 1 99 ? 9.081 -2.947 18.463 1.00 67.00 99 LYS A C 1
ATOM 812 O O . LYS A 1 99 ? 9.202 -2.926 19.688 1.00 67.00 99 LYS A O 1
ATOM 817 N N . CYS A 1 100 ? 7.923 -2.627 17.891 1.00 72.12 100 CYS A N 1
ATOM 818 C CA . CYS A 1 100 ? 6.694 -2.453 18.664 1.00 72.12 100 CYS A CA 1
ATOM 819 C C . CYS A 1 100 ? 6.088 -3.805 19.043 1.00 72.12 100 CYS A C 1
ATOM 821 O O . CYS A 1 100 ? 5.698 -3.968 20.195 1.00 72.12 100 CYS A O 1
ATOM 823 N N . GLU A 1 101 ? 6.063 -4.760 18.116 1.00 72.38 101 GLU A N 1
ATOM 824 C CA . GLU A 1 101 ? 5.583 -6.126 18.347 1.00 72.38 101 GLU A CA 1
ATOM 825 C C . GLU A 1 101 ? 6.427 -6.850 19.403 1.00 72.38 101 GLU A C 1
ATOM 827 O O . GLU A 1 101 ? 5.872 -7.405 20.346 1.00 72.38 101 GLU A O 1
ATOM 832 N N . GLU A 1 102 ? 7.755 -6.728 19.340 1.00 78.50 102 GLU A N 1
ATOM 833 C CA . GLU A 1 102 ? 8.678 -7.282 20.342 1.00 78.50 102 GLU A CA 1
ATOM 834 C C . GLU A 1 102 ? 8.400 -6.739 21.758 1.00 78.50 102 GLU A C 1
ATOM 836 O O . GLU A 1 102 ? 8.291 -7.498 22.721 1.00 78.50 102 GLU A O 1
ATOM 841 N N . ARG A 1 103 ? 8.172 -5.423 21.896 1.00 82.81 103 ARG A N 1
ATOM 842 C CA . ARG A 1 103 ? 7.799 -4.801 23.184 1.00 82.81 103 ARG A CA 1
ATOM 843 C C . ARG A 1 103 ? 6.416 -5.213 23.682 1.00 82.81 103 ARG A C 1
ATOM 845 O O . ARG A 1 103 ? 6.155 -5.162 24.884 1.00 82.81 103 ARG A O 1
ATOM 852 N N . VAL A 1 104 ? 5.490 -5.538 22.783 1.00 86.12 104 VAL A N 1
ATOM 853 C CA . VAL A 1 104 ? 4.179 -6.078 23.165 1.00 86.12 104 VAL A CA 1
ATOM 854 C C . VAL A 1 104 ? 4.345 -7.510 23.666 1.00 86.12 104 VAL A C 1
ATOM 856 O O . VAL A 1 104 ? 3.840 -7.817 24.742 1.00 86.12 104 VAL A O 1
ATOM 859 N N . LEU A 1 105 ? 5.125 -8.337 22.965 1.00 87.12 105 LEU A N 1
ATOM 860 C CA . LEU A 1 105 ? 5.396 -9.722 23.345 1.00 87.12 105 LEU A CA 1
ATOM 861 C C . LEU A 1 105 ? 6.058 -9.819 24.728 1.00 87.12 105 LEU A C 1
ATOM 863 O O . LEU A 1 105 ? 5.595 -10.568 25.583 1.00 87.12 105 LEU A O 1
ATOM 867 N N . LEU A 1 106 ? 7.076 -8.990 24.986 1.00 89.56 106 LEU A N 1
ATOM 868 C CA . LEU A 1 106 ? 7.764 -8.942 26.282 1.00 89.56 106 LEU A CA 1
ATOM 869 C C . LEU A 1 106 ? 6.813 -8.608 27.440 1.00 89.56 106 LEU A C 1
ATOM 871 O O . LEU A 1 106 ? 6.896 -9.228 28.497 1.00 89.56 106 LEU A O 1
ATOM 875 N N . ARG A 1 107 ? 5.868 -7.678 27.240 1.00 89.94 107 ARG A N 1
ATOM 876 C CA . ARG A 1 107 ? 4.875 -7.321 28.270 1.00 89.94 107 ARG A CA 1
ATOM 877 C C . ARG A 1 107 ? 3.866 -8.435 28.532 1.00 89.94 107 ARG A C 1
ATOM 879 O O . ARG A 1 107 ? 3.438 -8.598 29.672 1.00 89.94 107 ARG A O 1
ATOM 886 N N . VAL A 1 108 ? 3.486 -9.190 27.502 1.00 87.94 108 VAL A N 1
ATOM 887 C CA . VAL A 1 108 ? 2.602 -10.356 27.654 1.00 87.94 108 VAL A CA 1
ATOM 888 C C . VAL A 1 108 ? 3.301 -11.438 28.479 1.00 87.94 108 VAL A C 1
ATOM 890 O O . VAL A 1 108 ? 2.734 -11.893 29.470 1.00 87.94 108 VAL A O 1
ATOM 893 N N . ILE A 1 109 ? 4.555 -11.757 28.144 1.00 90.00 109 ILE A N 1
ATOM 894 C CA . ILE A 1 109 ? 5.376 -12.745 28.862 1.00 90.00 109 ILE A CA 1
ATOM 895 C C . ILE A 1 109 ? 5.615 -12.314 30.318 1.00 90.00 109 ILE A C 1
ATOM 897 O O . ILE A 1 109 ? 5.532 -13.124 31.239 1.00 90.00 109 ILE A O 1
ATOM 901 N N . GLU A 1 110 ? 5.894 -11.033 30.567 1.00 90.06 110 GLU A N 1
ATOM 902 C CA . GLU A 1 110 ? 6.064 -10.510 31.928 1.00 90.06 110 GLU A CA 1
ATOM 903 C C . GLU A 1 110 ? 4.765 -10.614 32.745 1.00 90.06 110 GLU A C 1
ATOM 905 O O . GLU A 1 110 ? 4.787 -11.009 33.912 1.00 90.06 110 GLU A O 1
ATOM 910 N N . GLN A 1 111 ? 3.619 -10.293 32.139 1.00 90.44 111 GLN A N 1
ATOM 911 C CA . GLN A 1 111 ? 2.323 -10.379 32.807 1.00 90.44 111 GLN A CA 1
ATOM 912 C C . GLN A 1 111 ? 1.930 -11.823 33.129 1.00 90.44 111 GLN A C 1
ATOM 914 O O . GLN A 1 111 ? 1.380 -12.080 34.200 1.00 90.44 111 GLN A O 1
ATOM 919 N N . GLU A 1 112 ? 2.216 -12.756 32.227 1.00 86.12 112 GLU A N 1
ATOM 920 C CA . GLU A 1 112 ? 2.014 -14.186 32.443 1.00 86.12 112 GLU A CA 1
ATOM 921 C C . GLU A 1 112 ? 2.898 -14.703 33.584 1.00 86.12 112 GLU A C 1
ATOM 923 O O . GLU A 1 112 ? 2.391 -15.334 34.509 1.00 86.12 112 GLU A O 1
ATOM 928 N N . ASN A 1 113 ? 4.176 -14.313 33.618 1.00 87.81 113 ASN A N 1
ATOM 929 C CA . ASN A 1 113 ? 5.080 -14.633 34.726 1.00 87.81 113 ASN A CA 1
ATOM 930 C C . ASN A 1 113 ? 4.609 -14.056 36.069 1.00 87.81 113 ASN A C 1
ATOM 932 O O . ASN A 1 113 ? 4.729 -14.717 37.101 1.00 87.81 113 ASN A O 1
ATOM 936 N N . ARG A 1 114 ? 4.061 -12.832 36.086 1.00 88.56 114 ARG A N 1
ATOM 937 C CA . ARG A 1 114 ? 3.465 -12.246 37.300 1.00 88.56 114 ARG A CA 1
ATOM 938 C C . ARG A 1 114 ? 2.260 -13.047 37.785 1.00 88.56 114 ARG A C 1
ATOM 940 O O . ARG A 1 114 ? 2.145 -13.286 38.983 1.00 88.56 114 ARG A O 1
ATOM 947 N N . ARG A 1 115 ? 1.387 -13.476 36.869 1.00 86.25 115 ARG A N 1
ATOM 948 C CA . ARG A 1 115 ? 0.224 -14.313 37.196 1.00 86.25 115 ARG A CA 1
ATOM 949 C C . ARG A 1 115 ? 0.661 -15.676 37.725 1.00 86.25 115 ARG A C 1
ATOM 951 O O . ARG A 1 115 ? 0.197 -16.068 38.784 1.00 86.25 115 ARG A O 1
ATOM 958 N N . ALA A 1 116 ? 1.601 -16.345 37.059 1.00 82.88 116 ALA A N 1
ATOM 959 C CA . ALA A 1 116 ? 2.118 -17.644 37.489 1.00 82.88 116 ALA A CA 1
ATOM 960 C C . ALA A 1 116 ? 2.731 -17.594 38.901 1.00 82.88 116 ALA A C 1
ATOM 962 O O . ALA A 1 116 ? 2.444 -18.452 39.730 1.00 82.88 116 ALA A O 1
ATOM 963 N N . LYS A 1 117 ? 3.511 -16.547 39.211 1.00 82.56 117 LYS A N 1
ATOM 964 C CA . LYS A 1 117 ? 4.079 -16.342 40.555 1.00 82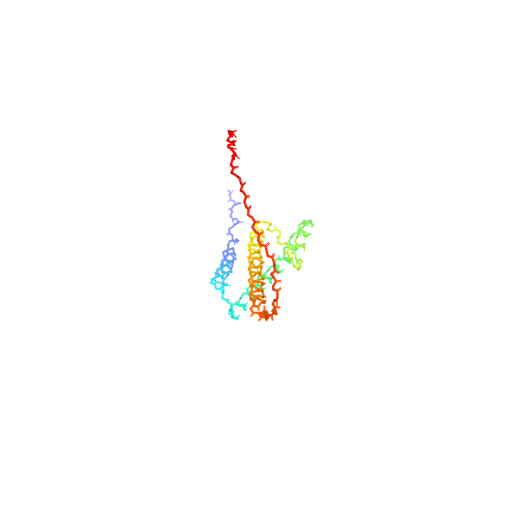.56 117 LYS A CA 1
ATOM 965 C C . LYS A 1 117 ? 3.014 -16.078 41.621 1.00 82.56 117 LYS A C 1
ATOM 967 O O . LYS A 1 117 ? 3.140 -16.597 42.722 1.00 82.56 117 LYS A O 1
ATOM 972 N N . ALA A 1 118 ? 1.979 -15.301 41.296 1.00 77.31 118 ALA A N 1
ATOM 973 C CA . ALA A 1 118 ? 0.869 -15.033 42.211 1.00 77.31 118 ALA A CA 1
ATOM 974 C C . ALA A 1 118 ? 0.010 -16.285 42.476 1.00 77.31 118 ALA A C 1
ATOM 976 O O . ALA A 1 118 ? -0.425 -16.504 43.604 1.00 77.31 118 ALA A O 1
ATOM 977 N N . HIS A 1 119 ? -0.195 -17.131 41.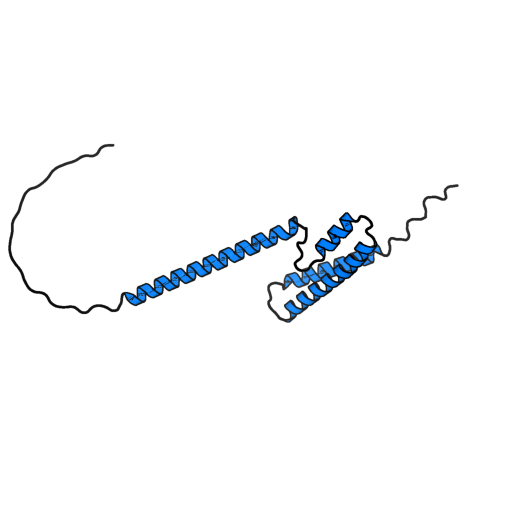460 1.00 71.19 119 HIS A N 1
ATOM 978 C CA . HIS A 1 119 ? -0.878 -18.416 41.624 1.00 71.19 119 HIS A CA 1
ATOM 979 C C . HIS A 1 119 ? -0.083 -19.370 42.525 1.00 71.19 119 HIS A C 1
ATOM 981 O O . HIS A 1 119 ? -0.652 -19.928 43.455 1.00 71.19 119 HIS A O 1
ATOM 987 N N . HIS A 1 120 ? 1.237 -19.467 42.338 1.00 66.00 120 HIS A N 1
ATOM 988 C CA . HIS A 1 120 ? 2.091 -20.311 43.180 1.00 66.00 120 HIS A CA 1
ATOM 989 C C . HIS A 1 120 ? 2.194 -19.817 44.636 1.00 66.00 120 HIS A C 1
ATOM 991 O O . HIS A 1 120 ? 2.379 -20.621 45.543 1.00 66.00 120 HIS A O 1
ATOM 997 N N . SER A 1 121 ? 2.088 -18.508 44.900 1.00 58.69 121 SER A N 1
ATOM 998 C CA . SER A 1 121 ? 2.022 -18.008 46.283 1.00 58.69 121 SER A CA 1
ATOM 999 C C . SER A 1 121 ? 0.676 -18.291 46.957 1.00 58.69 121 SER A C 1
ATOM 1001 O O . SER A 1 121 ? 0.659 -18.511 48.160 1.00 58.69 121 SER A O 1
ATOM 1003 N N . SER A 1 122 ? -0.427 -18.316 46.197 1.00 58.12 122 SER A N 1
ATOM 1004 C CA . SER A 1 122 ? -1.760 -18.658 46.721 1.00 58.12 122 SER A CA 1
ATOM 1005 C C . SER A 1 122 ? -1.849 -20.133 47.120 1.00 58.12 122 SER A C 1
ATOM 1007 O O . SER A 1 122 ? -2.386 -20.452 48.169 1.00 58.12 122 SER A O 1
ATOM 1009 N N . GLU A 1 123 ? -1.266 -21.025 46.316 1.00 56.31 123 GLU A N 1
ATOM 1010 C CA . GLU A 1 123 ? -1.282 -22.479 46.549 1.00 56.31 123 GLU A CA 1
ATOM 1011 C C . GLU A 1 123 ? -0.440 -22.919 47.764 1.00 56.31 123 GLU A C 1
ATOM 1013 O O . GLU A 1 123 ? -0.662 -23.991 48.326 1.00 56.31 123 GLU A O 1
ATOM 1018 N N . ILE A 1 124 ? 0.539 -22.106 48.177 1.00 56.88 124 ILE A N 1
ATOM 1019 C CA . ILE A 1 124 ? 1.371 -22.374 49.360 1.00 56.88 124 ILE A CA 1
ATOM 1020 C C . ILE A 1 124 ? 0.672 -21.924 50.648 1.00 56.88 124 ILE A C 1
ATOM 1022 O O . ILE A 1 124 ? 0.777 -22.622 51.655 1.00 56.88 124 ILE A O 1
ATOM 1026 N N . ASP A 1 125 ? -0.040 -20.794 50.625 1.00 53.00 125 ASP A N 1
ATOM 1027 C CA . ASP A 1 125 ? -0.719 -20.250 51.814 1.00 53.00 125 ASP A CA 1
ATOM 1028 C C . ASP A 1 125 ? -1.917 -21.128 52.230 1.00 53.00 125 ASP A C 1
ATOM 1030 O O . ASP A 1 125 ? -2.160 -21.335 53.419 1.00 53.00 125 ASP A O 1
ATOM 1034 N N . ASP A 1 126 ? -2.589 -21.757 51.257 1.00 53.59 126 ASP A N 1
ATOM 1035 C CA . ASP A 1 126 ? -3.697 -22.695 51.499 1.00 53.59 126 ASP A CA 1
ATOM 1036 C C . ASP A 1 126 ? -3.245 -24.037 52.124 1.00 53.59 126 ASP A C 1
ATOM 1038 O O . ASP A 1 126 ? -4.062 -24.754 52.698 1.00 53.59 126 ASP A O 1
ATOM 1042 N N . ASN A 1 127 ? -1.950 -24.381 52.067 1.00 53.44 127 ASN A N 1
ATOM 1043 C CA . ASN A 1 127 ? -1.405 -25.635 52.614 1.00 53.44 127 ASN A CA 1
ATOM 1044 C C . ASN A 1 127 ? -0.769 -25.496 54.014 1.00 53.44 127 ASN A C 1
ATOM 1046 O O . ASN A 1 127 ? -0.318 -26.494 54.574 1.00 53.44 127 ASN A O 1
ATOM 1050 N N . PHE A 1 128 ? -0.708 -24.293 54.601 1.00 48.66 128 PHE A N 1
ATOM 1051 C CA . PHE A 1 128 ? -0.139 -24.087 55.947 1.00 48.66 128 PHE A CA 1
ATOM 1052 C C . PHE A 1 128 ? -1.186 -24.143 57.078 1.00 48.66 128 PHE A C 1
ATOM 1054 O O . PHE A 1 128 ? -0.822 -24.162 58.252 1.00 48.66 128 PHE A O 1
ATOM 1061 N N . MET A 1 129 ? -2.481 -24.199 56.750 1.00 58.22 129 MET A N 1
ATOM 1062 C CA . MET A 1 129 ? -3.574 -24.070 57.727 1.00 58.22 129 MET A CA 1
ATOM 1063 C C . MET A 1 129 ? -4.303 -25.367 58.110 1.00 58.22 129 MET A C 1
ATOM 1065 O O . MET A 1 129 ? -5.358 -25.288 58.733 1.00 58.22 129 MET A O 1
ATOM 1069 N N . ASP A 1 130 ? -3.756 -26.552 57.819 1.00 47.66 130 ASP A N 1
ATOM 1070 C CA . ASP A 1 130 ? -4.336 -27.796 58.348 1.00 47.66 130 ASP A CA 1
ATOM 1071 C C . ASP A 1 130 ? -3.290 -28.883 58.622 1.00 47.66 130 ASP A C 1
ATOM 1073 O O . ASP A 1 130 ? -3.076 -29.798 57.830 1.00 47.66 130 ASP A O 1
ATOM 1077 N N . SER A 1 131 ? -2.580 -28.754 59.744 1.00 53.91 131 SER A N 1
ATOM 1078 C CA . SER A 1 131 ? -2.016 -29.887 60.493 1.00 53.91 131 SER A CA 1
ATOM 1079 C C . SER A 1 131 ? -1.571 -29.398 61.868 1.00 53.91 131 SER A C 1
ATOM 1081 O O . SER A 1 131 ? -0.432 -28.986 62.085 1.00 53.91 131 SER A O 1
ATOM 1083 N N . SER A 1 132 ? -2.498 -29.416 62.817 1.00 57.78 132 SER A N 1
ATOM 1084 C CA . SER A 1 132 ? -2.195 -29.380 64.245 1.00 57.78 132 SER A CA 1
ATOM 1085 C C . SER A 1 132 ? -3.079 -30.408 64.934 1.00 57.78 132 SER A C 1
ATOM 1087 O O . SER A 1 132 ? -4.224 -30.116 65.251 1.00 57.78 132 SER A O 1
ATOM 1089 N N . GLU A 1 133 ? -2.534 -31.597 65.179 1.00 45.25 133 GLU A N 1
ATOM 1090 C CA . GLU A 1 133 ? -2.974 -32.447 66.284 1.00 45.25 133 GLU A CA 1
ATOM 1091 C C . GLU A 1 133 ? -1.741 -32.949 67.043 1.00 45.25 133 GLU A C 1
ATOM 1093 O O . GLU A 1 133 ? -0.779 -33.462 66.469 1.00 45.25 133 GLU A O 1
ATOM 1098 N N . GLU A 1 134 ? -1.771 -32.696 68.349 1.00 46.19 134 GLU A N 1
ATOM 1099 C CA . GLU A 1 134 ? -0.743 -33.013 69.330 1.00 46.19 134 GLU A CA 1
ATOM 1100 C C . GLU A 1 134 ? -0.659 -34.510 69.653 1.00 46.19 134 GLU A C 1
ATOM 1102 O O . GLU A 1 134 ? -1.649 -35.235 69.584 1.00 46.19 134 GLU A O 1
ATOM 1107 N N . SER A 1 135 ? 0.495 -34.952 70.163 1.00 44.19 135 SER A N 1
ATOM 1108 C CA . SER A 1 135 ? 0.539 -36.118 71.049 1.00 44.19 135 SER A CA 1
ATOM 1109 C C . SER A 1 135 ? 1.556 -35.916 72.174 1.00 44.19 135 SER A C 1
ATOM 1111 O O . SER A 1 135 ? 2.671 -35.445 71.963 1.00 44.19 135 SER A O 1
ATOM 1113 N N . SER A 1 136 ? 1.104 -36.287 73.371 1.00 47.66 136 SER A N 1
ATOM 1114 C CA . SER A 1 136 ? 1.562 -35.941 74.719 1.00 47.66 136 SER A CA 1
ATOM 1115 C C . SER A 1 136 ? 2.927 -36.501 75.140 1.00 47.66 136 SER A C 1
ATOM 1117 O O . SER A 1 136 ? 3.356 -37.548 74.659 1.00 47.66 136 SER A O 1
ATOM 1119 N N . GLY A 1 137 ? 3.568 -35.817 76.097 1.00 45.22 137 GLY A N 1
ATOM 1120 C CA . GLY A 1 137 ? 4.937 -36.070 76.570 1.00 45.22 137 GLY A CA 1
ATOM 1121 C C . GLY A 1 137 ? 5.101 -37.052 77.733 1.00 45.22 137 GLY A C 1
ATOM 1122 O O . GLY A 1 137 ? 4.146 -37.730 78.083 1.00 45.22 137 GLY A O 1
ATOM 1123 N N . THR A 1 138 ? 6.307 -37.063 78.329 1.00 40.88 138 THR A N 1
ATOM 1124 C CA . THR A 1 138 ? 6.645 -37.479 79.716 1.00 40.88 138 THR A CA 1
ATOM 1125 C C . THR A 1 138 ? 8.082 -37.039 80.095 1.00 40.88 138 THR A C 1
ATOM 1127 O O . THR A 1 138 ? 9.024 -37.421 79.406 1.00 40.88 138 THR A O 1
ATOM 1130 N N . GLU A 1 139 ? 8.188 -36.230 81.161 1.00 44.22 139 GLU A N 1
ATOM 1131 C CA . GLU A 1 139 ? 9.111 -36.236 82.339 1.00 44.22 139 GLU A CA 1
ATOM 1132 C C . GLU A 1 139 ? 10.638 -36.447 82.143 1.00 44.22 139 GLU A C 1
ATOM 1134 O O . GLU A 1 139 ? 11.078 -37.431 81.563 1.00 44.22 139 GLU A O 1
ATOM 1139 N N . ASP A 1 140 ? 11.484 -35.444 82.438 1.00 50.50 140 ASP A N 1
ATOM 1140 C CA . ASP A 1 140 ? 12.107 -35.050 83.739 1.00 50.50 140 ASP A CA 1
ATOM 1141 C C . ASP A 1 140 ? 13.391 -35.832 84.069 1.00 50.50 140 ASP A C 1
ATOM 1143 O O . ASP A 1 140 ? 13.279 -37.035 84.231 1.00 50.50 140 ASP A O 1
ATOM 1147 N N . ILE A 1 141 ? 14.563 -35.164 84.193 1.00 41.62 141 ILE A N 1
ATOM 1148 C CA . ILE A 1 141 ? 15.486 -35.284 85.356 1.00 41.62 141 ILE A CA 1
ATOM 1149 C C . ILE A 1 141 ? 16.607 -34.197 85.394 1.00 41.62 141 ILE A C 1
ATOM 1151 O O . ILE A 1 141 ? 17.482 -34.154 84.530 1.00 41.62 141 ILE A O 1
ATOM 1155 N N . SER A 1 142 ? 16.595 -33.412 86.487 1.00 46.91 142 SER A N 1
ATOM 1156 C CA . SER A 1 142 ? 17.690 -32.998 87.416 1.00 46.91 142 SER A CA 1
ATOM 1157 C C . SER A 1 142 ? 18.864 -32.041 87.045 1.00 46.91 142 SER A C 1
ATOM 1159 O O . SER A 1 142 ? 19.837 -32.408 86.395 1.00 46.91 142 SER A O 1
ATOM 1161 N N . ASP A 1 143 ? 18.774 -30.826 87.621 1.00 49.03 143 ASP A N 1
ATOM 1162 C CA . ASP A 1 143 ? 19.694 -30.086 88.535 1.00 49.03 143 ASP A CA 1
ATOM 1163 C C . ASP A 1 143 ? 21.185 -29.737 88.237 1.00 49.03 143 ASP A C 1
ATOM 1165 O O . ASP A 1 143 ? 22.075 -30.558 88.416 1.00 49.03 143 ASP A O 1
ATOM 1169 N N . GLN A 1 144 ? 21.414 -28.424 87.969 1.00 52.16 144 GLN A N 1
ATOM 1170 C CA . GLN A 1 144 ? 22.281 -27.403 88.662 1.00 52.16 144 GLN A CA 1
ATOM 1171 C C . GLN A 1 144 ? 23.797 -27.681 88.963 1.00 52.16 144 GLN A C 1
ATOM 1173 O O . GLN A 1 144 ? 24.208 -28.829 89.044 1.00 52.16 144 GLN A O 1
ATOM 1178 N N . PRO A 1 145 ? 24.656 -26.689 89.349 1.00 55.03 145 PRO A N 1
ATOM 1179 C CA . PRO A 1 145 ? 24.791 -25.252 89.002 1.00 55.03 145 PRO A CA 1
ATOM 1180 C C . PRO A 1 145 ? 26.250 -24.738 88.721 1.00 55.03 145 PRO A C 1
ATOM 1182 O O . PRO A 1 145 ? 27.200 -25.250 89.293 1.00 55.03 145 PRO A O 1
ATOM 1185 N N . GLY A 1 146 ? 26.360 -23.646 87.924 1.00 37.19 146 GLY A N 1
ATOM 1186 C CA . GLY A 1 146 ? 27.392 -22.566 87.724 1.00 37.19 146 GLY A CA 1
ATOM 1187 C C . GLY A 1 146 ? 28.884 -22.668 88.156 1.00 37.19 146 GLY A C 1
ATOM 1188 O O . GLY A 1 146 ? 29.348 -23.706 88.601 1.00 37.19 146 GLY A O 1
ATOM 1189 N N . PRO A 1 147 ? 29.681 -21.567 88.144 1.00 61.38 147 PRO A N 1
ATOM 1190 C CA . PRO A 1 147 ? 29.707 -20.343 87.315 1.00 61.38 147 PRO A CA 1
ATOM 1191 C C . PRO A 1 147 ? 31.109 -20.102 86.660 1.00 61.38 147 PRO A C 1
ATOM 1193 O O . PRO A 1 147 ? 32.071 -20.754 87.040 1.00 61.38 147 PRO A O 1
ATOM 1196 N N . SER A 1 148 ? 31.284 -19.134 85.741 1.00 42.31 148 SER A N 1
ATOM 1197 C CA . SER A 1 148 ? 32.449 -18.203 85.723 1.00 42.31 148 SER A CA 1
ATOM 1198 C C . SER A 1 148 ? 32.417 -17.251 84.515 1.00 42.31 148 SER A C 1
ATOM 1200 O O . SER A 1 148 ? 32.115 -17.644 83.391 1.00 42.31 148 SER A O 1
ATOM 1202 N N . SER A 1 149 ? 32.743 -15.989 84.783 1.00 49.78 149 SER A N 1
ATOM 1203 C CA . SER A 1 149 ? 32.705 -14.831 83.881 1.00 49.78 149 SER A CA 1
ATOM 1204 C C . SER A 1 149 ? 34.047 -14.637 83.110 1.00 49.78 149 SER A C 1
ATOM 1206 O O . SER A 1 149 ? 34.763 -15.605 82.878 1.00 49.78 149 SER A O 1
ATOM 1208 N N . PRO A 1 150 ? 34.442 -13.420 82.669 1.00 66.00 150 PRO A N 1
ATOM 1209 C CA . PRO A 1 150 ? 34.345 -12.942 81.285 1.00 66.00 150 PRO A CA 1
ATOM 1210 C C . PRO A 1 150 ? 35.716 -12.545 80.685 1.00 66.00 150 PRO A C 1
ATOM 1212 O O . PRO A 1 150 ? 36.676 -12.341 81.421 1.00 66.00 150 PRO A O 1
ATOM 1215 N N . SER A 1 151 ? 35.826 -12.343 79.365 1.00 40.59 151 SER A N 1
ATOM 1216 C CA . SER A 1 151 ? 36.929 -11.614 78.679 1.00 40.59 151 SER A CA 1
ATOM 1217 C C . SER A 1 151 ? 36.728 -11.689 77.161 1.00 40.59 151 SER A C 1
ATOM 1219 O O . SER A 1 151 ? 36.238 -12.697 76.685 1.00 40.59 151 SER A O 1
ATOM 1221 N N . ARG A 1 152 ? 37.145 -10.774 76.287 1.00 46.31 152 ARG A N 1
ATOM 1222 C CA . ARG A 1 152 ? 37.715 -9.422 76.329 1.00 46.31 152 ARG A CA 1
ATOM 1223 C C . ARG A 1 152 ? 37.882 -9.041 74.839 1.00 46.31 152 ARG A C 1
ATOM 1225 O O . ARG A 1 152 ? 38.131 -9.911 74.017 1.00 46.31 152 ARG A O 1
ATOM 1232 N N . LEU A 1 153 ? 37.721 -7.754 74.534 1.00 49.81 153 LEU A N 1
ATOM 1233 C CA . LEU A 1 153 ? 38.119 -7.012 73.324 1.00 49.81 153 LEU A CA 1
ATOM 1234 C C . LEU A 1 153 ? 38.893 -7.748 72.203 1.00 49.81 153 LEU A C 1
ATOM 1236 O O . LEU A 1 153 ? 39.964 -8.281 72.471 1.00 49.81 153 LEU A O 1
ATOM 1240 N N . LEU A 1 154 ? 38.547 -7.447 70.939 1.00 50.59 154 LEU A N 1
ATOM 1241 C CA . LEU A 1 154 ? 39.461 -6.677 70.072 1.00 50.59 154 LEU A CA 1
ATOM 1242 C C . LEU A 1 154 ? 38.747 -6.018 68.873 1.00 50.59 154 LEU A C 1
ATOM 1244 O O . LEU A 1 154 ? 38.206 -6.689 68.002 1.00 50.59 154 LEU A O 1
ATOM 1248 N N . ARG A 1 155 ? 38.807 -4.680 68.819 1.00 47.22 155 ARG A N 1
ATOM 1249 C CA . ARG A 1 155 ? 38.743 -3.903 67.569 1.00 47.22 155 ARG A CA 1
ATOM 1250 C C . ARG A 1 155 ? 40.098 -4.004 66.865 1.00 47.22 155 ARG A C 1
ATOM 1252 O O . ARG A 1 155 ? 41.113 -3.979 67.557 1.00 47.22 155 ARG A O 1
ATOM 1259 N N . LYS A 1 156 ? 40.114 -3.950 65.536 1.00 48.53 156 LYS A N 1
ATOM 1260 C CA . LYS A 1 156 ? 41.164 -3.320 64.706 1.00 48.53 156 LYS A CA 1
ATOM 1261 C C . LYS A 1 156 ? 40.577 -3.178 63.294 1.00 48.53 156 LYS A C 1
ATOM 1263 O O . LYS A 1 156 ? 40.091 -4.169 62.766 1.00 48.53 156 LYS A O 1
ATOM 1268 N N . THR A 1 157 ? 40.179 -1.951 62.944 1.00 64.19 157 THR A N 1
ATOM 1269 C CA . THR A 1 157 ? 40.873 -1.015 62.024 1.00 64.19 157 THR A CA 1
ATOM 1270 C C . THR A 1 157 ? 40.869 -1.510 60.597 1.00 64.19 157 THR A C 1
ATOM 1272 O O . THR A 1 157 ? 41.590 -2.499 60.352 1.00 64.19 157 THR A O 1
#

Radius of gyration: 39.13 Å; chains: 1; bounding box: 59×69×128 Å

Secondary structure (DSSP, 8-state):
---SS-SS-SSTHHHHHHHHHHHHHHHHHHHHHHTTT---HHHHHHHHHHHHHHHHHHHHHHHHHHHH---HHHHHHHHHHHSSS---S-HHHHHHHHHHHHHHHHHHHHHHHHHHHHHHHHHHHTTSSS---------------------------

Foldseek 3Di:
DDDDPPPDDPPCPVVVVVVVVVVVLVVLVVVLVVCVVPPDPVSVVSVVVSVVVVVVVVVVVLVVVLVVDDDVVVNVVSVQQPDPVGPPPPPVPVVVVVVVVVVVVVVVVVVVVVVVVVVVVVVVVVPPPDDDDDDDDDDDDDDDDDDDDDDDDDDDD

Sequence (157 aa):
MPHFLEERKDSCKSDTSFVEKIMKMYNHWRNLQKSACRRSETQEENERNFISYLNNLFAIAHVNALEIIKIEENRKFLLSQGKPGRRVCLMGIAMKPAKCEERVLLRVIEQENRRAKAHHSSEIDDNFMDSSEESSGTEDISDQPGPSSPSRLLRKT